Protein AF-A0A3M7QM46-F1 (afdb_monomer)

InterPro domains:
  IPR002119 Histone H2A [PR00620] (5-17)
  IPR002119 Histone H2A [P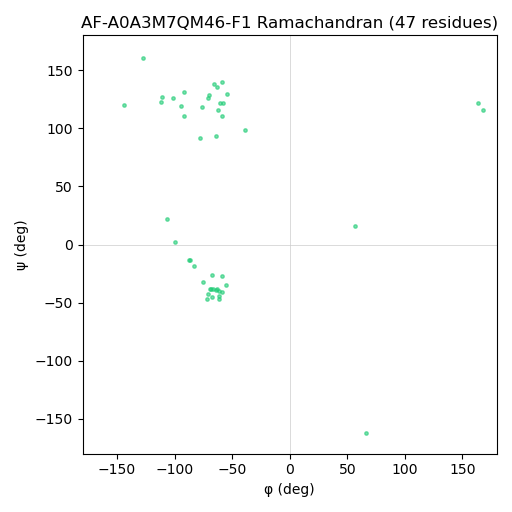R00620] (19-37)
  IPR002119 Histone H2A [PTHR23430] (1-40)
  IPR009072 Histone-fold [G3DSA:1.10.20.10] (1-46)
  IPR009072 Histone-fold [SSF47113] (1-41)
  IPR032454 Histone H2A, C-terminal domain [PF16211] (11-42)

Solvent-accessible surface area (backbone atoms only — not comparable to full-atom values): 3462 Å² total; per-residue (Å²): 77,68,67,44,50,57,37,66,75,31,72,67,50,32,63,76,43,65,88,62,84,64,84,83,23,79,78,82,92,78,79,61,74,87,76,47,78,78,84,69,94,80,78,84,84,78,82,77,134

Organism: Brachionus plicatilis (NCBI:txid10195)

Radius of gyration: 16.57 Å; Cα contacts (8 Å, |Δi|>4): 20; chains: 1; bounding box: 32×31×38 Å

Secondary structure (DSSP, 8-state):
-HHHHHHHHSHHHHHHTTT---TT--------GGGSPP--S-S------

Sequence (49 aa):
RHLQLAIRNDEELNKLLAGVTIAQGGVLPNIQSILLPKKTEDGPSTKAE

Nearest PDB structures (foldseek):
  5gt0-assembly1_C  TM=9.711E-01  e=2.239E-04  Homo sapiens
  8ox1-assembly1_G  TM=9.722E-01  e=2.969E-04  Homo sapiens
  8bvw-assembly1_g  TM=9.701E-01  e=3.419E-04  Xenopus laevis
  3x1t-assembly1_G  TM=9.839E-01  e=4.225E-04  Mus musculus
  5gt3-assembly1_G  TM=9.789E-01  e=5.603E-04  Homo sapiens

Mean predicted aligned error: 10.55 Å

pLDDT: mean 80.15, std 18.79, range [32.5, 95.19]

Foldseek 3Di:
DVVLVVQCVDPVSCVVCVPPDDPVSDDDDDDDPVPPPDDDDDDDPPDDD

Structure (mmCIF, N/CA/C/O backbone):
data_AF-A0A3M7QM46-F1
#
_entry.id   AF-A0A3M7QM46-F1
#
loop_
_atom_site.group_PDB
_atom_site.id
_atom_site.type_symbol
_atom_site.label_atom_id
_atom_site.label_alt_id
_atom_site.label_comp_id
_atom_site.label_asym_id
_atom_site.label_entity_id
_atom_site.label_seq_id
_atom_site.pdbx_PDB_ins_code
_atom_site.Cartn_x
_atom_site.Cartn_y
_atom_site.Cartn_z
_atom_site.occupancy
_atom_site.B_iso_or_equiv
_atom_site.auth_seq_id
_atom_site.auth_comp_id
_atom_site.auth_asym_id
_atom_site.auth_atom_id
_atom_site.pdbx_PDB_model_num
ATOM 1 N N . ARG A 1 1 ? -3.174 -6.737 -7.316 1.00 81.12 1 ARG A N 1
ATOM 2 C CA . ARG A 1 1 ? -2.899 -6.532 -5.868 1.00 81.12 1 ARG A CA 1
ATOM 3 C C . ARG A 1 1 ? -1.516 -7.017 -5.402 1.00 81.12 1 ARG A C 1
ATOM 5 O O . ARG A 1 1 ? -0.915 -6.308 -4.611 1.00 81.12 1 ARG A O 1
ATOM 12 N N . HIS A 1 2 ? -0.978 -8.157 -5.864 1.00 90.00 2 HIS A N 1
ATOM 13 C CA . HIS A 1 2 ? 0.330 -8.667 -5.391 1.00 90.00 2 HIS A CA 1
ATOM 14 C C . HIS A 1 2 ? 1.504 -7.700 -5.607 1.00 90.00 2 HIS A C 1
ATOM 16 O O . HIS A 1 2 ? 2.301 -7.514 -4.698 1.00 90.00 2 HIS A O 1
ATOM 22 N N . LEU A 1 3 ? 1.561 -7.022 -6.758 1.00 88.75 3 LEU A N 1
ATOM 23 C CA . LEU A 1 3 ? 2.613 -6.039 -7.048 1.00 88.75 3 LEU A CA 1
ATOM 24 C C . LEU A 1 3 ? 2.607 -4.865 -6.060 1.00 88.75 3 LEU A C 1
ATOM 26 O O . LEU A 1 3 ? 3.642 -4.530 -5.503 1.00 88.75 3 LEU A O 1
ATOM 30 N N . GLN A 1 4 ? 1.434 -4.287 -5.783 1.00 88.38 4 GLN A N 1
ATOM 31 C CA 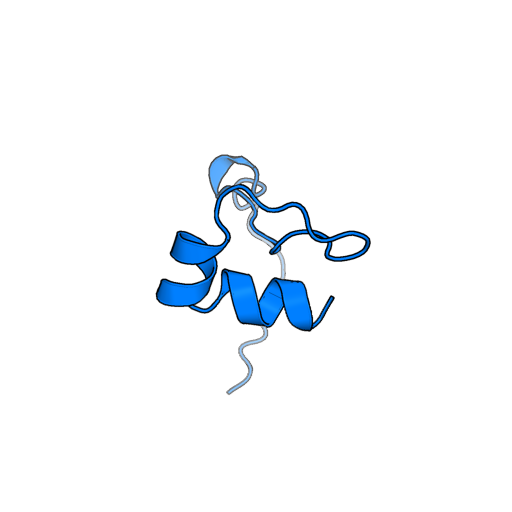. GLN A 1 4 ? 1.300 -3.199 -4.808 1.00 88.38 4 GLN A CA 1
ATOM 32 C C . GLN A 1 4 ? 1.726 -3.643 -3.403 1.00 88.38 4 GLN A C 1
ATOM 34 O O . GLN A 1 4 ? 2.369 -2.878 -2.697 1.00 88.38 4 GLN A O 1
ATOM 39 N N . LEU A 1 5 ? 1.375 -4.868 -2.995 1.00 90.25 5 LEU A N 1
ATOM 40 C CA . LEU A 1 5 ? 1.768 -5.404 -1.690 1.00 90.25 5 LEU A CA 1
ATOM 41 C C . LEU A 1 5 ? 3.280 -5.633 -1.610 1.00 90.25 5 LEU A C 1
ATOM 43 O O . LEU A 1 5 ? 3.889 -5.216 -0.635 1.00 90.25 5 LEU A O 1
ATOM 47 N N . ALA A 1 6 ? 3.891 -6.227 -2.637 1.00 90.94 6 ALA A N 1
ATOM 48 C CA . ALA A 1 6 ? 5.336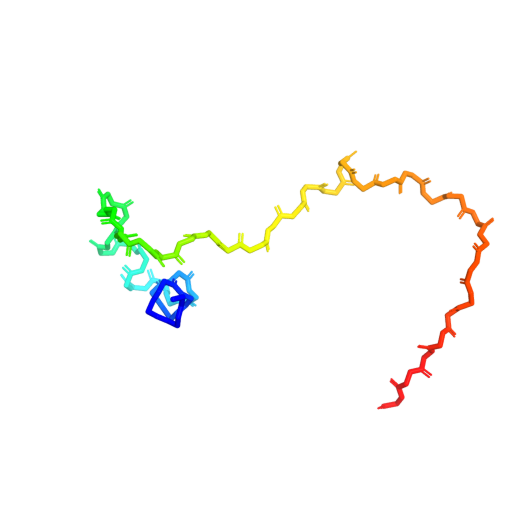 -6.438 -2.683 1.00 90.94 6 ALA A CA 1
ATOM 49 C C . ALA A 1 6 ? 6.109 -5.108 -2.639 1.00 90.94 6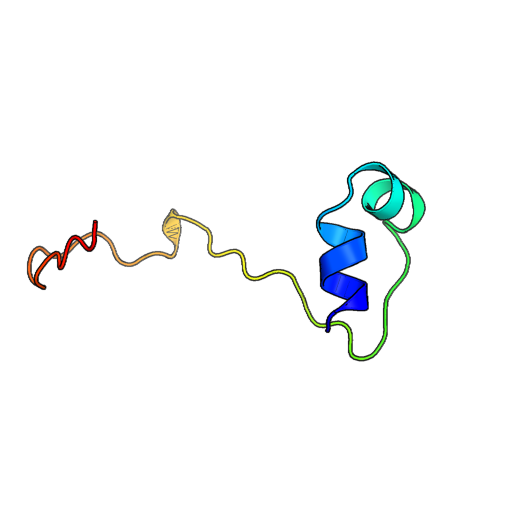 ALA A C 1
ATOM 51 O O . ALA A 1 6 ? 7.037 -4.965 -1.858 1.00 90.94 6 ALA A O 1
ATOM 52 N N . ILE A 1 7 ? 5.669 -4.110 -3.410 1.00 91.19 7 ILE A N 1
ATOM 53 C CA . ILE A 1 7 ? 6.318 -2.793 -3.484 1.00 91.19 7 ILE A CA 1
ATOM 54 C C . ILE A 1 7 ? 6.147 -1.992 -2.189 1.00 91.19 7 ILE A C 1
ATOM 56 O O . ILE A 1 7 ? 7.061 -1.283 -1.793 1.00 91.19 7 ILE A O 1
ATOM 60 N N . ARG A 1 8 ? 4.982 -2.065 -1.529 1.00 90.00 8 ARG A N 1
ATOM 61 C CA . ARG A 1 8 ? 4.717 -1.301 -0.295 1.00 90.00 8 ARG A CA 1
ATOM 62 C C . ARG A 1 8 ? 5.249 -1.975 0.972 1.00 90.00 8 ARG A C 1
ATOM 64 O O . ARG A 1 8 ? 5.390 -1.282 1.973 1.00 90.00 8 ARG A O 1
ATOM 71 N N . ASN A 1 9 ? 5.527 -3.279 0.932 1.00 89.88 9 ASN A N 1
ATOM 72 C CA . ASN A 1 9 ? 6.177 -4.005 2.029 1.00 89.88 9 ASN A CA 1
ATO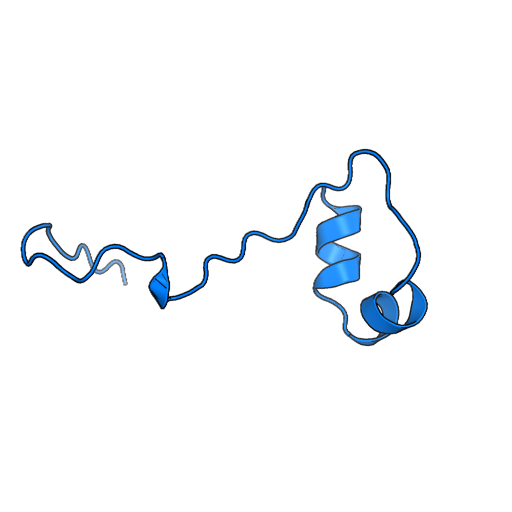M 73 C C . ASN A 1 9 ? 7.711 -3.941 1.969 1.00 89.88 9 ASN A C 1
ATOM 75 O O . ASN A 1 9 ? 8.356 -4.304 2.946 1.00 89.88 9 ASN A O 1
ATOM 79 N N . ASP A 1 10 ? 8.284 -3.501 0.849 1.00 95.12 10 ASP A N 1
ATOM 80 C CA . ASP A 1 10 ? 9.725 -3.330 0.678 1.00 95.12 10 ASP A CA 1
ATOM 81 C C . ASP A 1 10 ? 10.113 -1.848 0.808 1.00 95.12 10 ASP A C 1
ATOM 83 O O . ASP A 1 10 ? 9.538 -0.981 0.146 1.00 95.12 10 ASP A O 1
ATOM 87 N N . GLU A 1 11 ? 11.067 -1.533 1.686 1.00 91.19 11 GLU A N 1
ATOM 88 C CA . GLU A 1 11 ? 11.422 -0.144 2.001 1.00 91.19 11 GLU A CA 1
ATOM 89 C C . GLU A 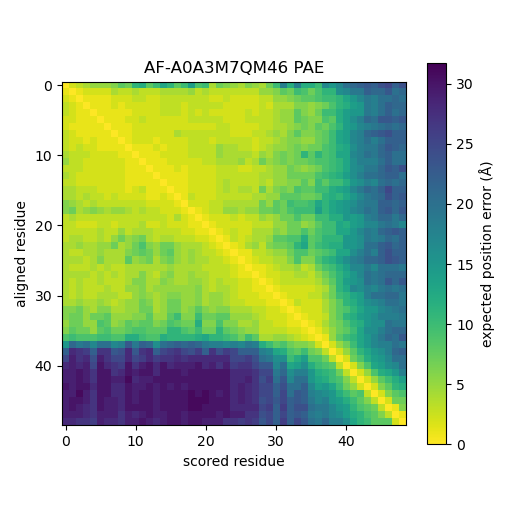1 11 ? 12.103 0.579 0.830 1.00 91.19 11 GLU A C 1
ATOM 91 O O . GLU A 1 11 ? 11.828 1.760 0.583 1.00 91.19 11 GLU A O 1
ATOM 96 N N . GLU A 1 12 ? 12.958 -0.120 0.083 1.00 95.19 12 GLU A N 1
ATOM 97 C CA . GLU A 1 12 ? 13.708 0.455 -1.032 1.00 95.19 12 GLU A CA 1
ATOM 98 C C . GLU A 1 12 ? 12.782 0.739 -2.215 1.00 95.19 12 GLU A C 1
ATOM 100 O O . GLU A 1 12 ? 12.775 1.850 -2.756 1.00 95.19 12 GLU A O 1
ATOM 105 N N . LEU A 1 13 ? 11.930 -0.225 -2.569 1.00 93.50 13 LEU A N 1
ATOM 106 C CA . LEU A 1 13 ? 10.945 -0.083 -3.637 1.00 93.50 13 LEU A CA 1
ATOM 107 C C . LEU A 1 13 ? 9.865 0.941 -3.286 1.00 93.50 13 LEU A C 1
ATOM 109 O O . LEU A 1 13 ? 9.462 1.720 -4.153 1.00 93.50 13 LEU A O 1
ATOM 113 N N . ASN A 1 14 ? 9.422 1.002 -2.028 1.00 91.25 14 ASN A N 1
ATOM 114 C CA . ASN A 1 14 ? 8.456 2.004 -1.585 1.00 91.25 14 ASN A CA 1
ATOM 115 C C . ASN A 1 14 ? 9.026 3.425 -1.688 1.00 91.25 14 ASN A C 1
ATOM 117 O O . ASN A 1 14 ? 8.312 4.344 -2.095 1.00 91.25 14 ASN A O 1
ATOM 121 N N . LYS A 1 15 ? 10.312 3.614 -1.363 1.00 93.62 15 LYS A N 1
ATOM 122 C CA . LYS A 1 15 ? 10.990 4.909 -1.499 1.00 93.62 15 LYS A CA 1
ATOM 123 C C . LYS A 1 15 ? 11.232 5.271 -2.963 1.00 93.62 15 LYS A C 1
ATOM 125 O O . LYS A 1 15 ? 10.989 6.412 -3.353 1.00 93.62 15 LYS A O 1
ATOM 130 N N . LEU A 1 16 ? 11.664 4.307 -3.775 1.00 94.62 16 LEU A N 1
ATOM 131 C CA . LEU A 1 16 ? 11.910 4.490 -5.205 1.00 94.62 16 LEU A CA 1
ATOM 132 C C . LEU A 1 16 ? 10.625 4.844 -5.971 1.00 94.62 16 LEU A C 1
ATOM 134 O O . LEU A 1 16 ? 10.648 5.682 -6.869 1.00 94.62 16 LEU A O 1
ATOM 138 N N . LEU A 1 17 ? 9.494 4.239 -5.595 1.00 93.25 17 LEU A N 1
ATOM 139 C CA . LEU A 1 17 ? 8.198 4.387 -6.266 1.00 93.25 17 LEU A CA 1
ATOM 140 C C . LEU A 1 17 ? 7.196 5.242 -5.472 1.00 93.25 17 LEU A C 1
ATOM 142 O O . LEU A 1 17 ? 5.989 5.156 -5.702 1.00 93.25 17 LEU A O 1
ATOM 146 N N . ALA A 1 18 ? 7.672 6.097 -4.561 1.00 90.44 18 ALA A N 1
ATOM 147 C CA . ALA A 1 18 ? 6.821 6.864 -3.647 1.00 90.44 18 ALA A CA 1
ATOM 148 C C . ALA A 1 18 ? 5.751 7.722 -4.358 1.00 90.44 18 ALA A C 1
ATOM 150 O O . ALA A 1 18 ? 4.633 7.838 -3.857 1.00 90.44 18 ALA A O 1
ATOM 151 N N . GLY A 1 19 ? 6.068 8.276 -5.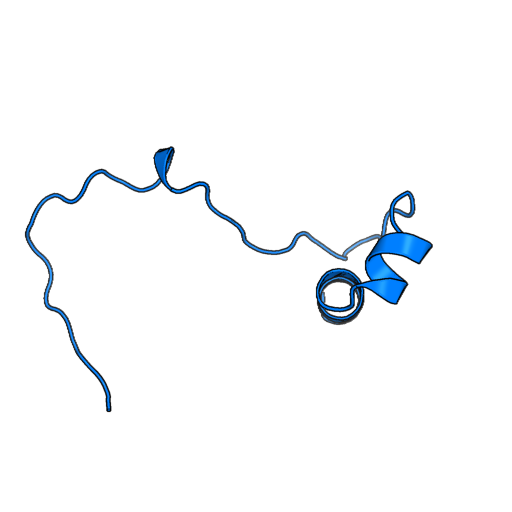535 1.00 91.25 19 GLY A N 1
ATOM 152 C CA . GLY A 1 19 ? 5.168 9.116 -6.340 1.00 91.25 19 GLY A CA 1
ATOM 153 C C . GLY A 1 19 ? 4.471 8.407 -7.506 1.00 91.25 19 GLY A C 1
ATOM 154 O O . GLY A 1 19 ? 3.756 9.051 -8.270 1.00 91.25 19 GLY A O 1
ATOM 155 N N . VAL A 1 20 ? 4.681 7.100 -7.681 1.00 92.31 20 VAL A N 1
ATOM 156 C CA . VAL A 1 20 ? 4.110 6.344 -8.804 1.00 92.31 20 VAL A CA 1
ATOM 157 C C . VAL A 1 20 ? 2.768 5.736 -8.396 1.00 92.31 20 VAL A C 1
ATOM 159 O O . VAL A 1 20 ? 2.642 5.083 -7.359 1.00 92.31 20 VAL A O 1
ATOM 162 N N . THR A 1 21 ? 1.749 5.929 -9.236 1.00 90.38 21 THR A N 1
ATOM 163 C CA . THR A 1 21 ? 0.421 5.332 -9.037 1.00 90.38 21 THR A CA 1
ATOM 164 C C . THR A 1 21 ? 0.320 4.018 -9.806 1.00 90.38 21 THR A C 1
ATOM 166 O O . THR A 1 21 ? 0.408 4.005 -11.031 1.00 90.38 21 THR A O 1
ATOM 169 N N . ILE A 1 22 ? 0.095 2.909 -9.099 1.00 88.88 22 ILE A N 1
ATOM 170 C CA . ILE A 1 22 ? -0.102 1.588 -9.712 1.00 88.88 22 ILE A CA 1
ATOM 171 C C . ILE A 1 22 ? -1.600 1.359 -9.946 1.00 88.88 22 ILE A C 1
ATOM 173 O O . ILE A 1 22 ? -2.372 1.176 -8.999 1.00 88.88 22 ILE A O 1
ATOM 177 N N . ALA A 1 23 ? -2.021 1.351 -11.213 1.00 92.12 23 ALA A N 1
ATOM 178 C CA . ALA A 1 23 ? -3.404 1.056 -11.587 1.00 92.12 23 ALA A CA 1
ATOM 179 C C . ALA A 1 23 ? -3.822 -0.344 -11.094 1.00 92.12 23 ALA A C 1
ATOM 181 O O . ALA A 1 23 ? -3.036 -1.288 -11.143 1.00 92.12 23 ALA A O 1
ATOM 182 N N . GLN A 1 24 ? -5.057 -0.487 -10.591 1.00 89.94 24 GLN A N 1
ATOM 183 C CA . GLN A 1 24 ? -5.585 -1.744 -10.014 1.00 89.94 24 GLN A CA 1
ATOM 184 C C . GLN A 1 24 ? -4.747 -2.320 -8.839 1.00 89.94 24 GLN A C 1
ATOM 186 O O . GLN A 1 24 ? -4.892 -3.485 -8.450 1.00 89.94 24 GLN A O 1
ATOM 191 N N . GLY A 1 25 ? -3.858 -1.514 -8.246 1.00 87.38 25 GLY A N 1
ATOM 192 C CA . GLY A 1 25 ? -3.000 -1.919 -7.131 1.00 87.38 25 GLY A CA 1
ATOM 193 C C . GLY A 1 25 ? -3.735 -2.009 -5.792 1.00 87.38 25 GLY A C 1
ATOM 194 O O . GLY A 1 25 ? -3.421 -2.880 -4.978 1.00 87.38 25 GLY A O 1
ATOM 195 N N . GLY A 1 26 ? -4.745 -1.156 -5.589 1.00 89.50 26 GLY A N 1
ATOM 196 C CA . GLY A 1 26 ? -5.380 -0.956 -4.287 1.00 89.50 26 GLY A CA 1
ATOM 197 C C . GLY A 1 26 ? -4.418 -0.325 -3.273 1.00 89.50 26 GLY A C 1
ATOM 198 O O . GLY A 1 26 ? -3.387 0.238 -3.638 1.00 89.50 26 GLY A O 1
ATOM 199 N N . VAL A 1 27 ? -4.748 -0.434 -1.987 1.00 88.56 27 VAL A N 1
ATOM 200 C CA . VAL A 1 27 ? -3.921 0.077 -0.881 1.00 88.56 27 VAL A CA 1
ATOM 201 C C . VAL A 1 27 ? -3.648 -1.012 0.154 1.00 88.56 27 VAL A C 1
ATOM 203 O O . VAL A 1 27 ? -4.351 -2.031 0.212 1.00 88.56 27 VAL A O 1
ATOM 206 N N . LEU A 1 28 ? -2.605 -0.796 0.957 1.00 86.94 28 LEU A N 1
ATOM 207 C CA . LEU A 1 28 ? -2.293 -1.649 2.095 1.00 86.94 28 LEU A CA 1
ATOM 208 C C . LEU A 1 28 ? -3.355 -1.419 3.187 1.00 86.94 28 LEU A C 1
ATOM 210 O O . LEU A 1 28 ? -3.599 -0.262 3.538 1.00 86.94 28 LEU A O 1
ATOM 214 N N . PRO A 1 29 ? -4.032 -2.469 3.689 1.00 89.00 29 PRO A N 1
ATOM 215 C CA . PRO A 1 29 ? -5.015 -2.312 4.755 1.00 89.00 29 PRO A CA 1
ATOM 216 C C . PRO A 1 29 ? -4.347 -1.770 6.022 1.00 89.00 29 PRO A C 1
ATOM 218 O O . PRO A 1 29 ? -3.498 -2.435 6.605 1.00 89.00 29 PRO A O 1
ATOM 221 N N . ASN A 1 30 ? -4.729 -0.569 6.444 1.00 89.69 30 ASN A N 1
ATOM 222 C CA . ASN A 1 30 ? -4.261 0.035 7.684 1.00 89.69 30 ASN A CA 1
ATOM 223 C C . ASN A 1 30 ? -5.411 0.826 8.313 1.00 89.69 30 ASN A C 1
ATOM 225 O O . ASN A 1 30 ? -5.950 1.736 7.683 1.00 89.69 30 ASN A O 1
ATOM 229 N N . ILE A 1 31 ? -5.799 0.464 9.534 1.00 91.75 31 ILE A N 1
ATOM 230 C CA . ILE A 1 31 ? -6.863 1.133 10.286 1.00 91.75 31 ILE A CA 1
ATOM 231 C C . ILE A 1 31 ? -6.208 1.834 11.470 1.00 91.75 31 ILE A C 1
ATOM 233 O O . ILE A 1 31 ? -5.544 1.196 12.285 1.00 91.75 31 ILE A O 1
ATOM 237 N N . GLN A 1 32 ? -6.397 3.151 11.575 1.00 90.88 32 GLN A N 1
ATOM 238 C CA . GLN A 1 32 ? -5.900 3.907 12.722 1.00 90.88 32 GLN A CA 1
ATOM 239 C C . GLN A 1 32 ? -6.593 3.427 14.002 1.00 90.88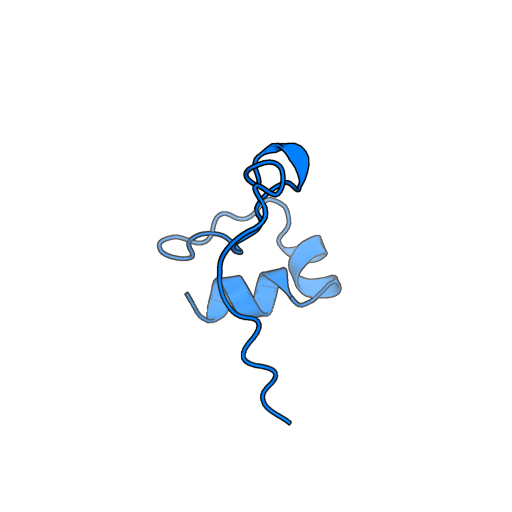 32 GLN A C 1
ATOM 241 O O . GLN A 1 32 ? -7.813 3.280 14.032 1.00 90.88 32 GLN A O 1
ATOM 246 N N . SER A 1 33 ? -5.830 3.235 15.078 1.00 87.31 33 SER A N 1
ATOM 247 C CA . SER A 1 33 ? -6.338 2.692 16.347 1.00 87.31 33 SER A CA 1
ATOM 248 C C . SER A 1 33 ? -7.465 3.518 16.973 1.00 87.31 33 SER A C 1
ATOM 250 O O . SER A 1 33 ? -8.314 2.964 17.660 1.00 87.31 33 SER A O 1
ATOM 252 N N . ILE A 1 34 ? -7.518 4.824 16.699 1.00 89.50 34 ILE A N 1
ATOM 253 C CA . ILE A 1 34 ? -8.603 5.714 17.139 1.00 89.50 34 ILE A CA 1
ATOM 254 C C . ILE A 1 34 ? -9.950 5.415 16.467 1.00 89.50 34 ILE A C 1
ATOM 256 O O . ILE A 1 34 ? -10.998 5.714 17.031 1.00 89.50 34 ILE A O 1
ATOM 260 N N . LEU A 1 35 ? -9.915 4.843 15.262 1.00 88.62 35 LEU A N 1
ATOM 261 C CA . LEU A 1 35 ? -11.099 4.461 14.496 1.00 88.62 35 LEU A CA 1
ATOM 262 C C . LEU A 1 35 ? -11.576 3.056 14.856 1.00 88.62 35 LEU A C 1
ATOM 264 O O . LEU A 1 35 ? -12.684 2.674 14.482 1.00 88.62 35 LEU A O 1
ATOM 268 N N . LEU A 1 36 ? -10.748 2.279 15.563 1.00 87.25 36 LEU A N 1
ATOM 269 C CA . LEU A 1 36 ? -11.199 1.017 16.117 1.00 87.25 36 LEU A CA 1
ATOM 270 C C . LEU A 1 36 ? -12.263 1.312 17.181 1.00 87.25 36 LEU A C 1
ATOM 272 O O . LEU A 1 36 ? -12.100 2.248 17.972 1.00 87.25 36 LEU A O 1
ATOM 276 N N . PRO A 1 37 ? -13.350 0.526 17.227 1.00 88.69 37 PRO A N 1
ATOM 277 C CA . PRO A 1 37 ? -14.332 0.661 18.287 1.00 88.69 37 PRO A CA 1
ATOM 278 C C . PRO A 1 37 ? -13.620 0.548 19.639 1.00 88.69 37 PRO A C 1
ATOM 280 O O . PRO A 1 37 ? -12.832 -0.374 19.868 1.00 88.69 37 PRO A O 1
ATOM 283 N N . LYS A 1 38 ? -13.871 1.508 20.537 1.00 74.44 38 LYS A N 1
ATOM 284 C CA . LYS A 1 38 ? -13.396 1.412 21.920 1.00 74.44 38 LYS A CA 1
ATOM 285 C C . LYS A 1 38 ? -13.977 0.131 22.496 1.00 74.44 38 LYS A C 1
ATOM 287 O O . LYS A 1 38 ? -15.190 -0.034 22.476 1.00 74.44 38 LYS A O 1
ATOM 292 N N . LYS A 1 39 ? -13.098 -0.759 22.950 1.00 61.56 39 LYS A N 1
ATOM 293 C CA . LYS A 1 39 ? -13.400 -2.070 23.529 1.00 61.56 39 LYS A CA 1
ATOM 294 C C . LYS A 1 39 ? -14.649 -2.001 24.427 1.00 61.56 39 LYS A C 1
ATOM 296 O O . LYS A 1 39 ? -14.563 -1.580 25.574 1.00 61.56 39 LYS A O 1
ATOM 301 N N . THR A 1 40 ? -15.804 -2.388 23.896 1.00 56.66 40 THR A N 1
ATOM 302 C CA . THR A 1 40 ? -16.880 -2.976 24.690 1.00 56.66 40 THR A CA 1
ATOM 303 C C . THR A 1 40 ? -16.437 -4.402 24.956 1.00 56.66 40 THR A C 1
ATOM 305 O O . THR A 1 40 ? -16.159 -5.149 24.015 1.00 56.66 40 THR A O 1
ATOM 308 N N . GLU A 1 41 ? -16.261 -4.748 26.225 1.00 58.56 41 GLU A N 1
ATOM 309 C CA . GLU A 1 41 ? -16.089 -6.139 26.623 1.00 58.56 41 GLU A CA 1
ATOM 310 C C . GLU A 1 41 ? -17.332 -6.914 26.175 1.00 58.56 41 GLU A C 1
ATOM 312 O O . GLU A 1 41 ? -18.424 -6.596 26.623 1.00 58.56 41 GLU A O 1
ATOM 317 N N . ASP A 1 42 ? -17.179 -7.793 25.180 1.00 52.22 42 ASP A N 1
ATOM 318 C CA . ASP A 1 42 ? -17.759 -9.144 25.127 1.00 52.22 42 ASP A CA 1
ATOM 319 C C . ASP A 1 42 ? -17.630 -9.749 23.717 1.00 52.22 42 ASP A C 1
ATOM 321 O O . ASP A 1 42 ? -18.199 -9.272 22.736 1.00 52.22 42 ASP A O 1
ATOM 325 N N . GLY A 1 43 ? -16.856 -10.832 23.625 1.00 51.91 43 GLY A N 1
ATOM 326 C CA . GLY A 1 43 ? -16.671 -11.654 22.426 1.00 51.91 43 GLY A CA 1
ATOM 327 C C . GLY A 1 43 ? -15.430 -12.542 22.576 1.00 51.91 43 GLY A C 1
ATOM 328 O O . GLY A 1 43 ? -14.350 -12.012 22.841 1.00 51.91 43 GLY A O 1
ATOM 329 N N . PRO A 1 44 ? -15.551 -13.881 22.488 1.00 40.94 44 PRO A N 1
ATOM 330 C CA . PRO A 1 44 ? -14.578 -14.798 23.060 1.00 40.94 44 PRO A CA 1
ATOM 331 C C . PRO A 1 44 ? -13.259 -14.755 22.294 1.00 40.94 44 PRO A C 1
ATOM 333 O O . PRO A 1 44 ? -13.199 -14.933 21.080 1.00 40.94 44 PRO A O 1
ATOM 336 N N . SER A 1 45 ? -12.178 -14.571 23.044 1.00 44.94 45 SER A N 1
ATOM 337 C CA . SER A 1 45 ? -10.818 -14.813 22.595 1.00 44.94 45 SER A CA 1
ATOM 338 C C . SER A 1 45 ? -10.631 -16.301 22.293 1.00 44.94 45 SER A C 1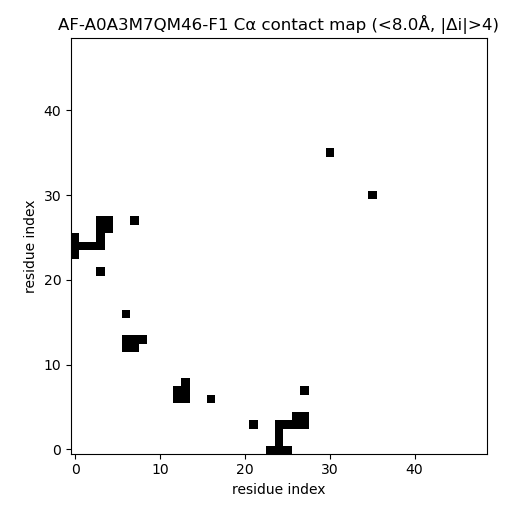
ATOM 340 O O . SER A 1 45 ? -10.282 -17.077 23.185 1.00 44.94 45 SER A O 1
ATOM 342 N N . THR A 1 46 ? -10.816 -16.720 21.044 1.00 38.66 46 THR A N 1
ATOM 343 C CA . THR A 1 46 ? -10.216 -17.972 20.578 1.00 38.66 46 THR A CA 1
ATOM 344 C C . THR A 1 46 ? -8.749 -17.695 20.292 1.00 38.66 46 THR A C 1
ATOM 346 O O . THR A 1 46 ? -8.374 -17.243 19.211 1.00 38.66 46 THR A O 1
ATOM 349 N N . LYS A 1 47 ? -7.924 -17.923 21.316 1.00 37.66 47 LYS A N 1
ATOM 350 C CA . LYS A 1 47 ? -6.502 -18.203 21.135 1.00 37.66 47 LYS A CA 1
ATOM 351 C C . LYS A 1 47 ? -6.407 -19.477 20.291 1.00 37.66 47 LYS A C 1
ATOM 353 O O . LYS A 1 47 ? -6.968 -20.494 20.689 1.00 37.66 47 LYS A O 1
ATOM 358 N N . ALA A 1 48 ? -5.748 -19.400 19.144 1.00 38.44 48 ALA A N 1
ATOM 359 C CA . ALA A 1 48 ? -5.224 -20.566 18.452 1.00 38.44 48 ALA A CA 1
ATOM 360 C C . ALA A 1 48 ? -3.698 -20.484 18.551 1.00 38.44 48 ALA A C 1
ATOM 362 O O . ALA A 1 48 ? -3.119 -19.424 18.310 1.00 38.44 48 ALA A O 1
ATOM 363 N N . GLU A 1 49 ? -3.151 -21.587 19.044 1.00 32.50 49 GLU A N 1
ATOM 364 C CA . GLU A 1 49 ? -1.747 -21.949 19.245 1.00 32.50 49 GLU A CA 1
ATOM 365 C C . GLU A 1 49 ? -0.888 -21.798 17.983 1.00 32.50 49 GLU A C 1
ATOM 367 O O . GLU A 1 49 ? -1.423 -22.029 16.872 1.00 32.50 49 GLU A O 1
#